Protein AF-A0A7Y2E2D7-F1 (afdb_monomer)

Radius of gyration: 18.91 Å; Cα contacts (8 Å, |Δi|>4): 96; chains: 1; bounding box: 30×31×54 Å

Solvent-accessible surface area (backbone atoms only — not comparable to full-atom values): 6307 Å² total; per-residue (Å²): 136,83,82,68,81,75,75,78,89,70,77,62,80,71,63,68,66,57,48,75,79,66,67,72,66,90,69,82,74,72,75,51,70,66,59,49,37,67,72,71,43,27,90,58,24,34,91,79,20,59,30,38,90,81,65,29,69,48,52,60,89,24,70,76,57,77,51,60,62,70,58,40,54,51,36,46,45,68,21,46,72,57,81,44,74,58,98,86,43,68,34,70,50,77,46,74,50,74,108

Nearest PDB structures (foldseek):
  3zbm-assembly1_A  TM=9.435E-01  e=5.893E-08  Ralstonia pickettii 12J
  5obo-assembly1_A  TM=9.357E-01  e=1.151E-07  Ralstonia sp. 5_2_56FAA
  6qpz-assembly2_I  TM=9.451E-01  e=1.505E-07  Ralstonia pickettii
  6qpv-assembly1_A  TM=9.425E-01  e=1.840E-07  Ralstonia pickettii
  8qgf-assembly1_A  TM=9.434E-01  e=2.571E-07  Ralstonia pickettii

Secondary structure (DSSP, 8-state):
------------TTHHHHHHHHT--S---PPPHHHHIIIIIHHHH-TTS--BTTTB---TT-HHHHS-HHHHHHHHHH-B-S-EEETTEEE--PBPP--

Sequence (99 aa):
MIRKPRAITGFRPLVLGVCLLVGCSPSEQYLTGEAVYSKYCVTCHQADGQGIPGAFPPVAGAEWVDGDPGRLIRLVLNGMQGPITVRGEEYNNVMTPHA

Structure (mmCIF, N/CA/C/O backbone):
data_AF-A0A7Y2E2D7-F1
#
_entry.id   AF-A0A7Y2E2D7-F1
#
loop_
_atom_site.group_PDB
_atom_site.id
_atom_site.type_symbol
_atom_site.label_atom_id
_atom_site.label_alt_id
_atom_site.label_comp_id
_atom_site.label_asym_id
_atom_site.label_entity_id
_atom_site.label_seq_id
_atom_site.pdbx_PDB_ins_code
_atom_site.Cartn_x
_atom_site.Cartn_y
_atom_site.Cartn_z
_atom_site.occupancy
_atom_site.B_iso_or_equiv
_atom_site.auth_seq_id
_atom_site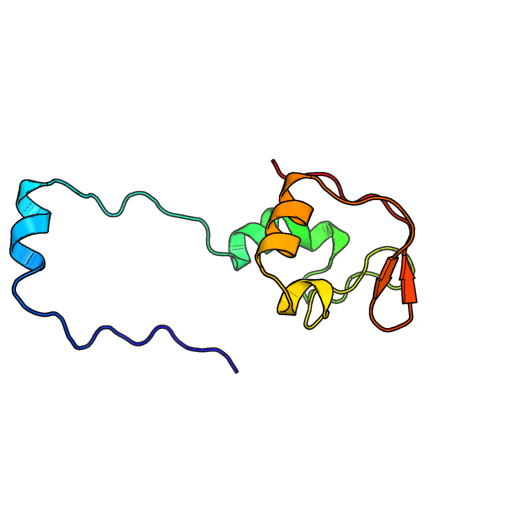.auth_comp_id
_atom_site.auth_asym_id
_atom_site.auth_atom_id
_atom_site.pdbx_PDB_model_num
ATOM 1 N N . MET A 1 1 ? -4.761 -18.963 -8.200 1.00 39.28 1 MET A N 1
ATOM 2 C CA . MET A 1 1 ? -4.747 -19.423 -9.611 1.00 39.28 1 MET A CA 1
ATOM 3 C C . MET A 1 1 ? -3.822 -18.521 -10.416 1.00 39.28 1 MET A C 1
ATOM 5 O O . MET A 1 1 ? -4.226 -17.465 -10.878 1.00 39.28 1 MET A O 1
ATOM 9 N N . ILE A 1 2 ? -2.554 -18.915 -10.516 1.00 44.38 2 ILE A N 1
ATOM 10 C CA . ILE A 1 2 ? -1.488 -18.163 -11.186 1.00 44.38 2 ILE A CA 1
ATOM 11 C C . ILE A 1 2 ? -1.594 -18.456 -12.684 1.00 44.38 2 ILE A C 1
ATOM 13 O O . ILE A 1 2 ? -1.335 -19.582 -13.117 1.00 44.38 2 ILE A O 1
ATOM 17 N N . ARG A 1 3 ? -2.006 -17.474 -13.493 1.00 52.84 3 ARG A N 1
ATOM 18 C CA . ARG A 1 3 ? -1.903 -17.600 -14.951 1.00 52.84 3 ARG A CA 1
ATOM 19 C C . ARG A 1 3 ? -0.422 -17.495 -15.313 1.00 52.84 3 ARG A C 1
ATOM 21 O O . ARG A 1 3 ? 0.109 -16.398 -15.427 1.00 52.84 3 ARG A O 1
ATOM 28 N N . LYS A 1 4 ? 0.242 -18.647 -15.474 1.00 46.34 4 LYS A N 1
ATOM 29 C CA . LYS A 1 4 ? 1.543 -18.737 -16.154 1.00 46.34 4 LYS A CA 1
ATOM 30 C C . LYS A 1 4 ? 1.467 -17.931 -17.460 1.00 46.34 4 LYS A C 1
ATOM 32 O O . LYS A 1 4 ? 0.438 -18.028 -18.140 1.00 46.34 4 LYS A O 1
ATOM 37 N N . PRO A 1 5 ? 2.513 -17.177 -17.838 1.00 52.38 5 PRO A N 1
ATOM 38 C CA . PRO A 1 5 ? 2.550 -16.552 -19.149 1.00 52.38 5 PRO A CA 1
ATOM 39 C C . PRO A 1 5 ? 2.404 -17.672 -20.176 1.00 52.38 5 PRO A C 1
ATOM 41 O O . PRO A 1 5 ? 3.188 -18.624 -20.190 1.00 52.38 5 PRO A O 1
ATOM 44 N N . ARG A 1 6 ? 1.336 -17.619 -20.980 1.00 53.31 6 ARG A N 1
ATOM 45 C CA . ARG A 1 6 ? 1.193 -18.531 -22.111 1.00 53.31 6 ARG A CA 1
ATOM 46 C C . ARG A 1 6 ? 2.404 -18.276 -22.988 1.00 53.31 6 ARG A C 1
ATOM 48 O O . ARG A 1 6 ? 2.518 -17.196 -23.564 1.00 53.31 6 ARG A O 1
ATOM 55 N N . ALA A 1 7 ? 3.306 -19.254 -23.037 1.00 46.41 7 ALA A N 1
ATOM 56 C CA . ALA A 1 7 ? 4.338 -19.308 -24.047 1.00 46.41 7 ALA A CA 1
ATOM 57 C C . ALA A 1 7 ? 3.646 -19.030 -25.382 1.00 46.41 7 ALA A C 1
ATOM 59 O O . ALA A 1 7 ? 2.702 -19.720 -25.764 1.00 46.41 7 ALA A O 1
ATOM 60 N N . ILE A 1 8 ? 4.057 -17.942 -26.015 1.00 55.59 8 ILE A N 1
ATOM 61 C CA . ILE A 1 8 ? 3.658 -17.525 -27.352 1.00 55.59 8 ILE A CA 1
ATOM 62 C C . ILE A 1 8 ? 4.189 -18.566 -28.347 1.00 55.59 8 ILE A C 1
ATOM 64 O O . ILE A 1 8 ? 5.115 -18.317 -29.105 1.00 55.59 8 ILE A O 1
ATOM 68 N N . THR A 1 9 ? 3.602 -19.763 -28.356 1.00 47.53 9 THR A N 1
ATOM 69 C CA . THR A 1 9 ? 3.846 -20.843 -29.328 1.00 47.53 9 THR A CA 1
ATOM 70 C C . THR A 1 9 ? 3.134 -20.567 -30.658 1.00 47.53 9 THR A C 1
ATOM 72 O O . THR A 1 9 ? 2.676 -21.470 -31.350 1.00 47.53 9 THR A O 1
ATOM 75 N N . GLY A 1 10 ? 3.032 -19.290 -31.021 1.00 45.16 10 GLY A N 1
ATOM 76 C CA . GLY A 1 10 ? 2.323 -18.791 -32.193 1.00 45.16 10 GLY A CA 1
ATOM 77 C C . GLY A 1 10 ? 3.033 -17.574 -32.763 1.00 45.16 10 GLY A C 1
ATOM 78 O O . GLY A 1 10 ? 2.419 -16.533 -32.986 1.00 45.16 10 GLY A O 1
ATOM 79 N N . PHE A 1 11 ? 4.348 -17.690 -32.941 1.00 47.69 11 PHE A N 1
ATOM 80 C CA . PHE A 1 11 ? 5.169 -16.695 -33.610 1.00 47.69 11 PHE A CA 1
ATOM 81 C C . PHE A 1 11 ? 4.773 -16.658 -35.093 1.00 47.69 11 PHE A C 1
ATOM 83 O O . PHE A 1 11 ? 5.252 -17.441 -35.911 1.00 47.69 11 PHE A O 1
ATOM 90 N N . ARG A 1 12 ? 3.813 -15.788 -35.434 1.00 50.91 12 ARG A N 1
ATOM 91 C CA . ARG A 1 12 ? 3.467 -15.486 -36.828 1.00 50.91 12 ARG A CA 1
ATOM 92 C C . ARG A 1 12 ? 4.740 -14.915 -37.470 1.00 50.91 12 ARG A C 1
ATOM 94 O O 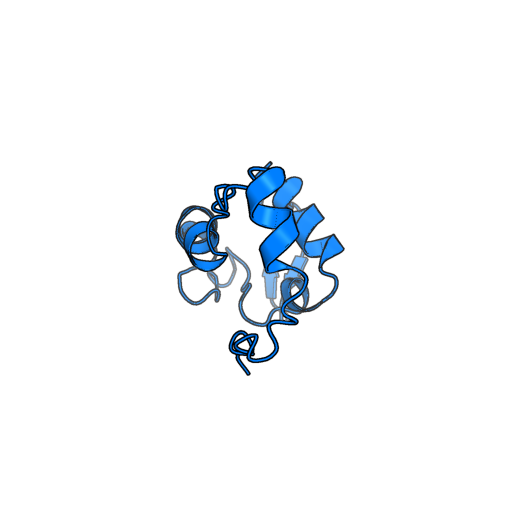. ARG A 1 12 ? 5.216 -13.880 -37.001 1.00 50.91 12 ARG A O 1
ATOM 101 N N . PRO A 1 13 ? 5.290 -15.540 -38.524 1.00 48.66 13 PRO A N 1
ATOM 102 C CA . PRO A 1 13 ? 6.651 -15.279 -39.006 1.00 48.66 13 PRO A CA 1
ATOM 103 C C . PRO A 1 13 ? 6.845 -13.872 -39.596 1.00 48.66 13 PRO A C 1
ATOM 105 O O . PRO A 1 13 ? 7.952 -13.508 -39.973 1.00 48.66 13 PRO A O 1
ATOM 108 N N . LEU A 1 14 ? 5.792 -13.051 -39.647 1.00 51.91 14 LEU A N 1
ATOM 109 C CA . LEU A 1 14 ? 5.835 -11.696 -40.184 1.00 51.91 14 LEU A CA 1
ATOM 110 C C . LEU A 1 14 ? 6.366 -10.644 -39.187 1.00 51.91 14 LEU A C 1
ATOM 112 O O . LEU A 1 14 ? 6.852 -9.603 -39.614 1.00 51.91 14 LEU A O 1
ATOM 116 N N . VAL A 1 15 ? 6.307 -10.889 -37.870 1.00 54.50 15 VAL A N 1
ATOM 117 C CA . VAL A 1 15 ? 6.729 -9.886 -36.860 1.00 54.50 15 VAL A CA 1
ATOM 118 C C . VAL A 1 15 ? 8.256 -9.857 -36.672 1.00 54.50 15 VAL A C 1
ATOM 120 O O . VAL A 1 15 ? 8.810 -8.858 -36.220 1.00 54.50 15 VAL A O 1
ATOM 123 N N . LEU A 1 16 ? 8.969 -10.908 -37.096 1.00 53.50 16 LEU A N 1
ATOM 124 C CA . LEU A 1 16 ? 10.432 -10.978 -36.986 1.00 53.50 16 LEU A CA 1
ATOM 125 C C . LEU A 1 16 ? 11.153 -10.008 -37.938 1.00 53.50 16 LEU A C 1
ATOM 127 O O . LEU A 1 16 ? 12.245 -9.545 -37.624 1.00 53.50 16 LEU A O 1
ATOM 131 N N . GLY A 1 17 ? 10.540 -9.668 -39.077 1.00 49.19 17 GLY A N 1
ATOM 132 C CA . GLY A 1 17 ? 11.165 -8.823 -40.102 1.00 49.19 17 GLY A CA 1
ATOM 133 C C . GLY A 1 17 ? 11.167 -7.324 -39.781 1.00 49.19 17 GLY A C 1
ATOM 134 O O . GLY A 1 17 ? 12.087 -6.616 -40.174 1.00 49.19 17 GLY A O 1
ATOM 135 N N . VAL A 1 18 ? 10.174 -6.831 -39.035 1.00 55.91 18 VAL A N 1
ATOM 136 C CA . VAL A 1 18 ? 10.050 -5.392 -38.718 1.00 55.91 18 VAL A CA 1
ATOM 137 C C . VAL A 1 18 ? 10.923 -4.995 -37.520 1.00 55.91 18 VAL A C 1
ATOM 139 O O . VAL A 1 18 ? 11.375 -3.856 -37.429 1.00 55.91 18 VAL A O 1
ATOM 142 N N . CYS A 1 19 ? 11.234 -5.941 -36.629 1.00 53.06 19 CYS A N 1
ATOM 143 C CA . CYS A 1 19 ? 12.035 -5.678 -35.431 1.00 53.06 19 CYS A CA 1
ATOM 144 C C . CYS A 1 19 ? 13.505 -5.326 -35.756 1.00 53.06 19 CYS A C 1
ATOM 146 O O . CYS A 1 19 ? 14.110 -4.500 -35.077 1.00 53.06 19 CYS A O 1
ATOM 148 N N . LEU A 1 20 ? 14.061 -5.896 -36.834 1.00 55.12 20 LEU A N 1
ATOM 149 C CA . LEU A 1 20 ? 15.454 -5.678 -37.255 1.00 55.12 20 LEU A CA 1
ATOM 150 C C . LEU A 1 20 ? 15.705 -4.299 -37.887 1.00 55.12 20 LEU A C 1
ATOM 152 O O . LEU A 1 20 ? 16.823 -3.802 -37.817 1.00 55.12 20 LEU A O 1
ATOM 156 N N . LEU A 1 21 ? 14.685 -3.672 -38.483 1.00 55.66 21 LEU A N 1
ATOM 157 C CA . LEU A 1 21 ? 14.811 -2.350 -39.115 1.00 55.66 21 LEU A CA 1
ATOM 158 C C . LEU A 1 21 ? 14.557 -1.199 -38.134 1.00 55.66 21 LEU A C 1
ATOM 160 O O . LEU A 1 21 ? 15.055 -0.097 -38.339 1.00 55.66 21 LEU A O 1
ATOM 164 N N . VAL A 1 22 ? 13.778 -1.451 -37.078 1.00 61.19 22 VAL A N 1
ATOM 16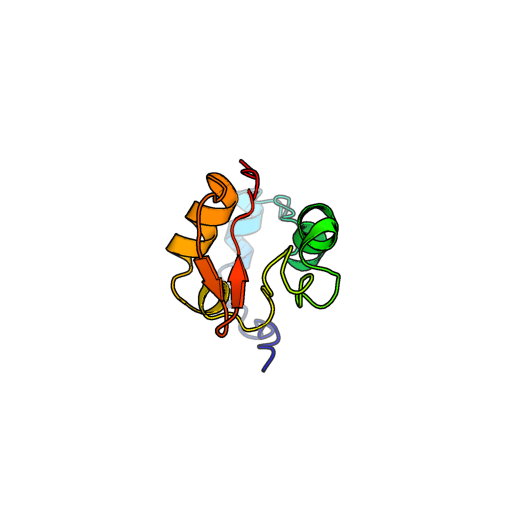5 C CA . VAL A 1 22 ? 13.297 -0.417 -36.147 1.0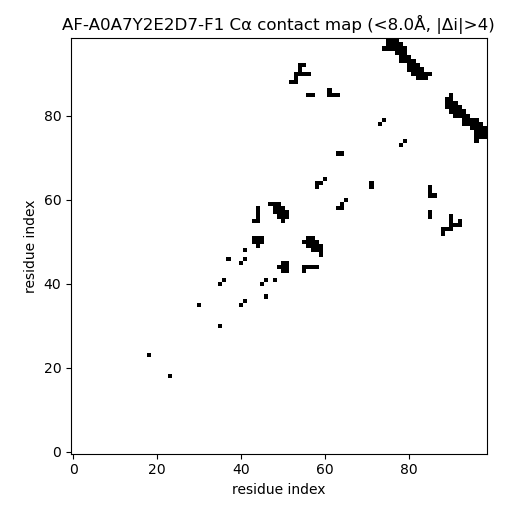0 61.19 22 VAL A CA 1
ATOM 166 C C . VAL A 1 22 ? 14.151 -0.313 -34.880 1.00 61.19 22 VAL A C 1
ATOM 168 O O . VAL A 1 22 ? 14.000 0.645 -34.132 1.00 61.19 22 VAL A O 1
ATOM 171 N N . GLY A 1 23 ? 15.080 -1.242 -34.622 1.00 54.12 23 GLY A N 1
ATOM 172 C CA . GLY A 1 23 ? 15.959 -1.135 -33.452 1.00 54.12 23 GLY A CA 1
ATOM 173 C C . GLY A 1 23 ? 15.184 -1.034 -32.132 1.00 54.12 23 GLY A C 1
ATOM 174 O O . GLY A 1 23 ? 15.615 -0.337 -31.219 1.00 54.12 23 GLY A O 1
ATOM 175 N N . CYS A 1 24 ? 14.031 -1.707 -32.024 1.00 52.28 24 CYS A N 1
ATOM 176 C CA . CYS A 1 24 ? 13.335 -1.861 -30.750 1.00 52.28 24 CYS A CA 1
ATOM 177 C C . CYS A 1 24 ? 14.138 -2.860 -29.910 1.00 52.28 24 CYS A C 1
ATOM 179 O O . CYS A 1 24 ? 13.902 -4.068 -29.930 1.00 52.28 24 CYS A O 1
ATOM 181 N N . SER A 1 25 ? 15.170 -2.358 -29.236 1.00 53.41 25 SER A N 1
ATOM 182 C CA . SER A 1 25 ? 15.854 -3.108 -28.197 1.00 53.41 25 SER A CA 1
ATOM 183 C C . SER A 1 25 ? 14.842 -3.420 -27.087 1.00 53.41 25 SER A C 1
ATOM 185 O O . SER A 1 25 ? 14.091 -2.529 -26.687 1.00 53.41 25 SER A O 1
ATOM 187 N N . PRO A 1 26 ? 14.801 -4.650 -26.545 1.00 54.72 26 PRO A N 1
ATOM 188 C CA . PRO A 1 26 ? 13.952 -5.005 -25.405 1.00 54.72 26 PRO A CA 1
ATOM 189 C C . PRO A 1 26 ? 14.502 -4.406 -24.092 1.00 54.72 26 PRO A C 1
ATOM 191 O O . PRO A 1 26 ? 14.728 -5.118 -23.116 1.00 54.72 26 PRO A O 1
ATOM 194 N N . SER A 1 27 ? 14.802 -3.105 -24.082 1.00 52.66 27 SER A N 1
ATOM 195 C CA . SER A 1 27 ? 15.550 -2.430 -23.018 1.00 52.66 27 SER A CA 1
ATOM 196 C C . SER A 1 27 ? 14.700 -1.597 -22.061 1.00 52.66 27 SER A C 1
ATOM 198 O O . SER A 1 27 ? 15.263 -1.025 -21.133 1.00 52.66 27 SER A O 1
ATOM 200 N N . GLU A 1 28 ? 13.371 -1.574 -22.185 1.00 56.34 28 GLU A N 1
ATOM 201 C CA . GLU A 1 28 ? 12.538 -1.228 -21.026 1.00 56.34 28 GLU A CA 1
ATOM 202 C C . GLU A 1 28 ? 12.381 -2.467 -20.145 1.00 56.34 28 GLU A C 1
ATOM 204 O O . GLU A 1 28 ? 11.407 -3.218 -20.213 1.00 56.34 28 GLU A O 1
ATOM 209 N N . GLN A 1 29 ? 13.404 -2.714 -19.326 1.00 64.31 29 GLN A N 1
ATOM 210 C CA . GLN A 1 29 ? 13.307 -3.684 -18.247 1.00 64.31 29 GLN A CA 1
ATOM 211 C C . GLN A 1 29 ? 12.478 -3.076 -17.120 1.00 64.31 29 GLN A C 1
ATOM 213 O O . GLN A 1 29 ? 13.007 -2.475 -16.186 1.00 64.31 29 GLN A O 1
ATOM 218 N N . TYR A 1 30 ? 11.159 -3.219 -17.210 1.00 75.62 30 TYR A N 1
ATOM 219 C CA . TYR A 1 30 ? 10.301 -2.962 -16.064 1.00 75.62 30 TYR A CA 1
ATOM 220 C C . TYR A 1 30 ? 10.651 -3.949 -14.951 1.00 75.62 30 TYR A C 1
ATOM 222 O O . TYR A 1 30 ? 10.754 -5.158 -15.181 1.00 75.62 30 TYR A O 1
ATOM 230 N N . LEU A 1 31 ? 10.828 -3.432 -13.734 1.00 84.75 31 LEU A N 1
ATOM 231 C CA . LEU A 1 31 ? 10.928 -4.283 -12.555 1.00 84.75 31 LEU A CA 1
ATOM 232 C C . LEU A 1 31 ? 9.662 -5.139 -12.455 1.00 84.75 31 LEU A C 1
ATOM 234 O O . LEU A 1 31 ? 8.550 -4.665 -12.698 1.00 84.75 31 LEU A O 1
ATOM 238 N N . THR A 1 32 ? 9.828 -6.407 -12.083 1.00 92.12 32 THR A N 1
ATOM 239 C CA . THR A 1 32 ? 8.679 -7.265 -11.790 1.00 92.12 32 THR A CA 1
ATOM 240 C C . THR A 1 32 ? 7.898 -6.686 -10.610 1.00 92.12 32 THR A C 1
ATOM 242 O O . THR A 1 32 ? 8.470 -6.040 -9.728 1.00 92.12 32 THR A O 1
ATOM 245 N N . GLY A 1 33 ? 6.590 -6.950 -10.551 1.00 89.38 33 GLY A N 1
ATOM 246 C CA . GLY A 1 33 ? 5.767 -6.518 -9.415 1.00 89.38 33 GLY A CA 1
ATOM 247 C C . GLY A 1 33 ? 6.300 -7.029 -8.072 1.00 89.38 33 GLY A C 1
ATOM 248 O O . GLY A 1 33 ? 6.260 -6.307 -7.085 1.00 89.38 33 GLY A O 1
ATOM 249 N N . GLU A 1 34 ? 6.887 -8.228 -8.054 1.00 93.06 34 GLU A N 1
ATOM 250 C CA . GLU A 1 34 ? 7.552 -8.799 -6.878 1.00 93.06 34 GLU A CA 1
ATOM 251 C C . GLU A 1 34 ? 8.768 -7.974 -6.435 1.00 93.06 34 GLU A C 1
ATOM 253 O O . GLU A 1 34 ? 8.907 -7.667 -5.250 1.00 93.06 34 GLU A O 1
ATOM 258 N N . ALA A 1 35 ? 9.624 -7.562 -7.375 1.00 94.38 35 ALA A N 1
ATOM 259 C CA . ALA A 1 35 ? 10.790 -6.738 -7.073 1.00 94.38 35 ALA A CA 1
ATOM 260 C C . ALA A 1 35 ? 10.383 -5.352 -6.549 1.00 94.38 35 ALA A C 1
ATOM 262 O O . ALA A 1 35 ? 10.977 -4.851 -5.596 1.00 94.38 35 ALA A O 1
ATOM 263 N N . VAL A 1 36 ? 9.340 -4.750 -7.131 1.00 93.69 36 VAL A N 1
ATOM 264 C CA . VAL A 1 36 ? 8.773 -3.480 -6.650 1.00 93.69 36 VAL A CA 1
ATOM 265 C C . VAL A 1 36 ? 8.189 -3.650 -5.245 1.00 93.69 36 VAL A C 1
ATOM 267 O O . VAL A 1 36 ? 8.528 -2.883 -4.345 1.00 93.69 36 VAL A O 1
ATOM 270 N N . TYR A 1 37 ? 7.377 -4.684 -5.023 1.00 94.69 37 TYR A N 1
ATOM 271 C CA . TYR A 1 37 ? 6.757 -4.957 -3.727 1.00 94.69 37 TYR A CA 1
ATOM 272 C C . TYR A 1 37 ? 7.798 -5.157 -2.621 1.00 94.69 37 TYR A C 1
ATOM 274 O O . TYR A 1 37 ? 7.718 -4.544 -1.557 1.00 94.69 37 TYR A O 1
ATOM 282 N N . SER A 1 38 ? 8.824 -5.957 -2.912 1.00 95.19 38 SER A N 1
ATOM 283 C CA . SER A 1 38 ? 9.924 -6.251 -1.990 1.00 95.19 38 SER A CA 1
ATOM 284 C C . SER A 1 38 ? 10.754 -5.015 -1.656 1.00 95.19 38 SER A C 1
ATOM 286 O O . SER A 1 38 ? 11.329 -4.926 -0.578 1.00 95.19 38 SER A O 1
ATOM 288 N N . LYS A 1 39 ? 10.829 -4.051 -2.576 1.00 94.12 39 LYS A N 1
ATOM 289 C CA . LYS A 1 39 ? 11.614 -2.833 -2.385 1.00 94.12 39 LYS A CA 1
ATOM 290 C C . LYS A 1 39 ? 10.862 -1.752 -1.611 1.00 94.12 39 LYS A C 1
ATOM 292 O O . LYS A 1 39 ? 11.492 -1.027 -0.847 1.00 94.12 39 LYS A O 1
ATOM 297 N N . TYR A 1 40 ? 9.552 -1.623 -1.821 1.00 94.25 40 TYR A N 1
ATOM 298 C CA . TYR A 1 40 ? 8.790 -0.462 -1.341 1.00 94.25 40 TYR A CA 1
ATOM 299 C C . TYR A 1 40 ? 7.653 -0.810 -0.379 1.00 94.25 40 TYR A C 1
ATOM 301 O O . TYR A 1 40 ? 7.369 -0.050 0.540 1.00 94.25 40 TYR A O 1
ATOM 309 N N . CYS A 1 41 ? 6.995 -1.952 -0.565 1.00 95.12 41 CYS A N 1
ATOM 310 C CA . CYS A 1 41 ? 5.732 -2.255 0.110 1.00 95.12 41 CYS A CA 1
ATOM 311 C C . CYS A 1 41 ? 5.918 -3.168 1.330 1.00 95.12 41 CYS A C 1
ATOM 313 O O . CYS A 1 41 ? 5.169 -3.061 2.304 1.00 95.12 41 CYS A O 1
ATOM 315 N N . VAL A 1 42 ? 6.925 -4.050 1.286 1.00 96.81 42 VAL A N 1
ATOM 316 C CA . VAL A 1 42 ? 7.142 -5.121 2.273 1.00 96.81 42 VAL A CA 1
ATOM 317 C C . VAL A 1 42 ? 7.317 -4.613 3.703 1.00 96.81 42 VAL A C 1
ATOM 319 O O . VAL A 1 42 ? 6.862 -5.260 4.641 1.00 96.81 42 VAL A O 1
ATOM 322 N N . THR A 1 43 ? 7.929 -3.442 3.880 1.00 95.25 43 THR A N 1
ATOM 323 C CA . THR A 1 43 ? 8.225 -2.874 5.202 1.00 95.25 43 THR A CA 1
ATOM 324 C C . THR A 1 43 ? 6.959 -2.654 6.028 1.00 95.25 43 THR A C 1
ATOM 326 O O . THR A 1 43 ? 6.969 -2.867 7.237 1.00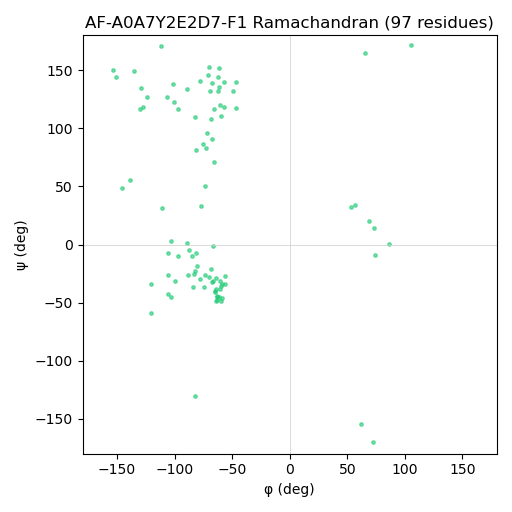 95.25 43 THR A O 1
ATOM 329 N N . CYS A 1 44 ? 5.858 -2.274 5.375 1.00 95.75 44 CYS A N 1
ATOM 330 C CA . CYS A 1 44 ? 4.589 -1.990 6.041 1.00 95.75 44 CYS A CA 1
ATOM 331 C C . CYS A 1 44 ? 3.591 -3.141 5.860 1.00 95.75 44 CYS A C 1
ATOM 333 O O . CYS A 1 44 ? 2.980 -3.591 6.826 1.00 95.75 44 CYS A O 1
ATOM 335 N N . HIS A 1 45 ? 3.458 -3.665 4.638 1.00 96.56 45 HIS A N 1
ATOM 336 C CA . HIS A 1 45 ? 2.459 -4.687 4.308 1.00 96.56 45 HIS A CA 1
ATOM 337 C C . HIS A 1 45 ? 2.934 -6.132 4.515 1.00 96.56 45 HIS A C 1
ATOM 339 O O . HIS A 1 45 ? 2.151 -7.054 4.301 1.00 96.56 45 HIS A O 1
ATOM 345 N N . GLN A 1 46 ? 4.170 -6.327 4.985 1.00 97.12 46 GLN A N 1
ATOM 346 C CA . GLN A 1 46 ? 4.807 -7.628 5.214 1.00 97.12 46 GLN A CA 1
ATOM 347 C C . GLN A 1 46 ? 5.041 -8.437 3.929 1.00 97.12 46 GLN A C 1
ATOM 349 O O . GLN A 1 46 ? 4.519 -8.129 2.855 1.00 97.12 46 GLN A O 1
ATOM 354 N N . ALA A 1 47 ? 5.882 -9.469 4.018 1.00 96.38 47 ALA A N 1
ATOM 355 C CA . ALA A 1 47 ? 6.267 -10.295 2.867 1.00 96.38 47 ALA A CA 1
ATOM 356 C C . ALA A 1 47 ? 5.105 -11.123 2.305 1.00 96.38 47 ALA A C 1
ATOM 358 O O . ALA A 1 47 ? 5.037 -11.357 1.102 1.00 96.38 47 ALA A O 1
ATOM 359 N N . ASP A 1 48 ? 4.178 -11.535 3.166 1.00 95.25 48 ASP A N 1
ATOM 360 C CA . ASP A 1 48 ? 2.971 -12.276 2.805 1.00 95.25 48 ASP A CA 1
ATOM 361 C C . ASP A 1 48 ? 1.792 -11.366 2.423 1.00 95.25 48 ASP A C 1
ATOM 363 O O . ASP A 1 48 ? 0.743 -11.861 2.011 1.00 95.25 48 ASP A O 1
ATOM 367 N N . GLY A 1 49 ? 1.951 -10.044 2.541 1.00 95.69 49 GLY A N 1
ATOM 368 C CA . GLY A 1 49 ? 0.899 -9.079 2.249 1.00 95.69 49 GLY A CA 1
ATOM 369 C C . GLY A 1 49 ? -0.215 -9.031 3.289 1.00 95.69 49 GLY A C 1
ATOM 370 O O . GLY A 1 49 ? -1.269 -8.467 2.995 1.00 95.69 49 GLY A O 1
ATOM 371 N N . GLN A 1 50 ? -0.027 -9.606 4.479 1.00 95.75 50 GLN A N 1
ATOM 372 C CA . GLN A 1 50 ? -1.050 -9.610 5.530 1.00 95.75 50 GLN A CA 1
ATOM 373 C C . GLN A 1 50 ? -1.041 -8.340 6.386 1.00 95.75 50 GLN A C 1
ATOM 375 O O . GLN A 1 50 ? -1.981 -8.106 7.146 1.00 95.75 50 GLN A O 1
ATOM 380 N N . GLY A 1 51 ? -0.023 -7.491 6.232 1.00 94.75 51 GLY A N 1
ATOM 381 C CA . GLY A 1 51 ? 0.128 -6.285 7.032 1.00 94.75 51 GLY A CA 1
ATOM 382 C C . GLY A 1 51 ? 0.295 -6.591 8.521 1.00 94.75 51 GLY A C 1
ATOM 383 O O . GLY A 1 51 ? 0.779 -7.651 8.913 1.00 94.75 51 GLY A O 1
ATOM 384 N N . ILE A 1 52 ? -0.084 -5.630 9.357 1.00 94.38 52 ILE A N 1
ATOM 385 C CA . ILE A 1 52 ? -0.039 -5.734 10.815 1.00 94.38 52 ILE A CA 1
ATOM 386 C C . ILE A 1 52 ? -1.418 -5.311 11.337 1.00 94.38 52 ILE A C 1
ATOM 388 O O . ILE A 1 52 ? -1.790 -4.150 11.142 1.00 94.38 52 ILE A O 1
ATOM 392 N N . PRO A 1 53 ? -2.187 -6.197 11.996 1.00 91.38 53 PRO A N 1
ATOM 393 C CA . PRO A 1 53 ? -3.501 -5.858 12.542 1.00 91.38 53 PRO A CA 1
ATOM 394 C C . PRO A 1 53 ? -3.477 -4.569 13.377 1.00 91.38 53 PRO A C 1
ATOM 396 O O . PRO A 1 53 ? -2.577 -4.369 14.193 1.00 91.38 53 PRO A O 1
ATOM 399 N N . GLY A 1 54 ? -4.431 -3.669 13.129 1.00 89.12 54 GLY A N 1
ATOM 400 C CA . GLY A 1 54 ? -4.524 -2.355 13.782 1.00 89.12 54 GLY A CA 1
ATOM 401 C C . GLY A 1 54 ? -3.505 -1.296 13.328 1.00 89.12 54 GLY A C 1
ATOM 402 O O . GLY A 1 54 ? -3.651 -0.131 13.691 1.00 89.12 54 GLY A O 1
ATOM 403 N N . ALA A 1 55 ? -2.495 -1.652 12.524 1.00 92.12 55 ALA A N 1
ATOM 404 C CA . ALA A 1 55 ? -1.475 -0.719 12.034 1.00 92.12 55 ALA A CA 1
ATOM 405 C C . ALA A 1 55 ? -1.435 -0.632 10.500 1.00 92.12 55 ALA A C 1
ATOM 407 O O . ALA A 1 55 ? -1.671 0.432 9.931 1.00 92.12 55 ALA A O 1
ATOM 408 N N . PHE A 1 56 ? -1.190 -1.740 9.804 1.00 95.19 56 PHE A N 1
ATOM 409 C CA . PHE A 1 56 ? -1.104 -1.766 8.344 1.00 95.19 56 PHE A CA 1
ATOM 410 C C . PHE A 1 56 ? -2.097 -2.772 7.767 1.00 95.19 56 PHE A C 1
ATOM 412 O O . PHE A 1 56 ? -2.084 -3.931 8.185 1.00 95.19 56 PHE A O 1
ATOM 419 N N . PRO A 1 57 ? -2.950 -2.369 6.813 1.00 95.25 57 PRO A N 1
ATOM 420 C CA . PRO A 1 57 ? -3.970 -3.255 6.281 1.00 95.25 57 PRO A CA 1
ATOM 421 C C . PRO A 1 57 ? -3.365 -4.382 5.431 1.00 95.25 57 PRO A C 1
ATOM 423 O O . PRO A 1 57 ? -2.306 -4.192 4.814 1.00 95.25 57 PRO A O 1
ATOM 426 N N . PRO A 1 58 ? -4.045 -5.540 5.350 1.00 95.38 58 PRO A N 1
ATOM 427 C CA . PRO A 1 58 ? -3.671 -6.594 4.424 1.00 95.38 58 PRO A CA 1
ATOM 428 C C . PRO A 1 58 ? -3.919 -6.144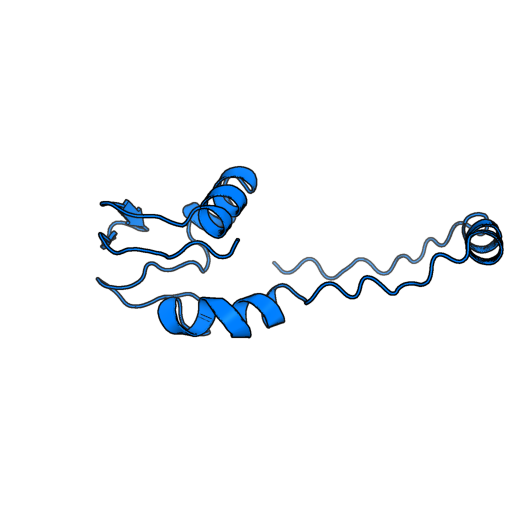 2.981 1.00 95.38 58 PRO A C 1
ATOM 430 O O . PRO A 1 58 ? -4.944 -5.545 2.661 1.00 95.38 58 PRO A O 1
ATOM 433 N N . VAL A 1 59 ? -2.987 -6.484 2.098 1.00 94.62 59 VAL A N 1
ATOM 434 C CA . VAL A 1 59 ? -3.093 -6.316 0.641 1.00 94.62 59 VAL A CA 1
ATOM 435 C C . VAL A 1 59 ? -3.344 -7.649 -0.061 1.00 94.62 59 VAL A C 1
ATOM 437 O O . VAL A 1 59 ? -3.958 -7.684 -1.125 1.00 94.62 59 VAL A O 1
ATOM 440 N N . ALA A 1 60 ? -2.918 -8.762 0.542 1.00 93.50 60 ALA A N 1
ATOM 441 C CA . ALA A 1 60 ? -3.105 -10.092 -0.015 1.00 93.50 60 ALA A CA 1
ATOM 442 C C . ALA A 1 60 ? -4.589 -10.476 -0.006 1.00 93.50 60 ALA A C 1
ATOM 444 O O . ALA A 1 60 ? -5.162 -10.749 1.049 1.00 93.50 60 ALA A O 1
ATOM 445 N N . GLY A 1 61 ? -5.217 -10.511 -1.186 1.00 87.75 61 GLY A N 1
ATOM 446 C CA . GLY A 1 61 ? -6.627 -10.875 -1.365 1.00 87.75 61 GLY A CA 1
ATOM 447 C C . GLY A 1 61 ? -7.618 -9.853 -0.798 1.00 87.75 61 GLY A C 1
ATOM 448 O O . GLY A 1 61 ? -8.731 -10.228 -0.419 1.00 87.75 61 GLY A O 1
ATOM 449 N N . ALA A 1 62 ? -7.187 -8.606 -0.598 1.00 90.00 62 ALA A N 1
ATOM 450 C CA . ALA A 1 62 ? -8.071 -7.534 -0.161 1.00 90.00 62 ALA A CA 1
ATOM 451 C C . ALA A 1 62 ? -8.907 -7.034 -1.345 1.00 90.00 62 ALA A C 1
ATOM 453 O O . ALA A 1 62 ? -8.390 -6.846 -2.447 1.00 90.00 62 ALA A O 1
ATOM 454 N N . GLU A 1 63 ? -10.180 -6.721 -1.107 1.00 88.88 63 GLU A N 1
ATOM 455 C CA . GLU A 1 63 ? -11.082 -6.100 -2.086 1.00 88.88 63 GLU A CA 1
ATOM 456 C C . GLU A 1 63 ? -10.515 -4.778 -2.633 1.00 88.88 63 GLU A C 1
ATOM 458 O O . GLU A 1 63 ? -10.758 -4.381 -3.778 1.00 88.88 63 GLU A O 1
ATOM 463 N N . TRP A 1 64 ? -9.678 -4.131 -1.820 1.00 86.81 64 TRP A N 1
ATOM 464 C CA . TRP A 1 64 ? -8.945 -2.926 -2.164 1.00 86.81 64 TRP A CA 1
ATOM 465 C C . TRP A 1 64 ? -7.852 -3.153 -3.221 1.00 86.81 64 TRP A C 1
ATOM 467 O O . TRP A 1 64 ? -7.498 -2.205 -3.917 1.00 86.81 64 TRP A O 1
ATOM 477 N N . VAL A 1 65 ? -7.370 -4.375 -3.420 1.00 90.25 65 VAL A N 1
ATOM 478 C CA . VAL A 1 65 ? -6.353 -4.708 -4.431 1.00 90.25 65 VAL A CA 1
ATOM 479 C C . VAL A 1 65 ? -6.976 -5.438 -5.619 1.00 90.25 65 VAL A C 1
ATOM 481 O O . VAL A 1 65 ? -6.700 -5.079 -6.761 1.00 90.25 65 VAL A O 1
ATOM 484 N N . ASP A 1 66 ? -7.875 -6.390 -5.361 1.00 88.44 66 ASP A N 1
ATOM 485 C CA . ASP A 1 66 ? -8.455 -7.259 -6.396 1.00 88.44 66 ASP A CA 1
ATOM 486 C C . ASP A 1 66 ? -9.613 -6.613 -7.189 1.00 88.44 66 ASP A C 1
ATOM 488 O O . ASP A 1 66 ? -10.106 -7.193 -8.157 1.00 88.44 66 ASP A O 1
ATOM 492 N N . GLY A 1 67 ? -10.073 -5.426 -6.775 1.00 88.31 67 GLY A N 1
ATOM 493 C CA . GLY A 1 67 ? -11.153 -4.672 -7.421 1.00 88.31 67 GLY A CA 1
ATOM 494 C C . GLY A 1 67 ? -10.709 -3.847 -8.642 1.00 88.31 67 GLY A C 1
ATOM 495 O O . GLY A 1 67 ? -10.064 -4.349 -9.556 1.00 88.31 67 GLY A O 1
ATOM 496 N N . ASP A 1 68 ? -11.090 -2.562 -8.684 1.00 91.00 68 ASP A N 1
ATOM 497 C CA . ASP A 1 68 ? -10.717 -1.635 -9.769 1.00 91.00 68 ASP A CA 1
ATOM 498 C C . ASP A 1 68 ? -9.196 -1.352 -9.796 1.00 91.00 68 ASP A C 1
ATOM 500 O O . ASP A 1 68 ? -8.686 -0.705 -8.871 1.00 91.00 68 ASP A O 1
ATOM 504 N N . PRO A 1 69 ? -8.473 -1.725 -10.872 1.00 90.00 69 PRO A N 1
ATOM 505 C CA . PRO A 1 69 ? -7.051 -1.418 -11.011 1.00 90.00 69 PRO A CA 1
ATOM 506 C C . PRO A 1 69 ? -6.764 0.088 -11.020 1.00 90.00 69 PRO A C 1
ATOM 508 O O . PRO A 1 69 ? -5.724 0.523 -10.528 1.00 90.00 69 PRO A O 1
ATOM 511 N N . GLY A 1 70 ? -7.686 0.909 -11.537 1.00 94.44 70 GLY A N 1
ATOM 512 C CA . GLY A 1 70 ? -7.529 2.363 -11.559 1.00 94.44 70 GLY A CA 1
ATOM 513 C C . GLY A 1 70 ? -7.480 2.960 -10.152 1.00 94.44 70 GLY A C 1
ATOM 514 O O . GLY A 1 70 ? -6.694 3.871 -9.885 1.00 94.44 70 GLY A O 1
ATOM 515 N N . ARG A 1 71 ? -8.286 2.428 -9.227 1.00 91.44 71 ARG A N 1
ATOM 516 C CA . ARG A 1 71 ? -8.259 2.805 -7.809 1.00 91.44 71 ARG A CA 1
ATOM 517 C C . ARG A 1 71 ? -6.917 2.456 -7.172 1.00 91.44 71 ARG A C 1
ATOM 519 O O . ARG A 1 71 ? -6.364 3.310 -6.485 1.00 91.44 71 ARG A O 1
ATOM 526 N N . LEU A 1 72 ? -6.382 1.262 -7.433 1.00 92.06 72 LEU A N 1
ATOM 527 C CA . LEU A 1 72 ? -5.076 0.850 -6.911 1.00 92.06 72 LEU A CA 1
ATOM 528 C C . LEU A 1 72 ? -3.950 1.760 -7.419 1.00 92.06 72 LEU A C 1
ATOM 530 O O . LEU A 1 72 ? -3.135 2.226 -6.629 1.00 92.06 72 LEU A O 1
ATOM 534 N N . ILE A 1 73 ? -3.944 2.082 -8.716 1.00 93.25 73 ILE A N 1
ATOM 535 C CA . ILE A 1 73 ? -2.952 2.991 -9.306 1.00 93.25 73 ILE A CA 1
ATOM 536 C C . ILE A 1 73 ? -3.016 4.367 -8.636 1.00 93.25 73 ILE A C 1
ATOM 538 O O . ILE A 1 73 ? -1.995 4.894 -8.200 1.00 93.25 73 ILE A O 1
ATOM 542 N N . ARG A 1 74 ? -4.218 4.942 -8.494 1.00 93.88 74 ARG A N 1
ATOM 543 C CA . ARG A 1 74 ? -4.393 6.242 -7.826 1.00 93.88 74 ARG A CA 1
ATOM 544 C C . ARG A 1 74 ? -3.926 6.211 -6.372 1.00 93.88 74 ARG A C 1
ATOM 546 O O . ARG A 1 74 ? -3.322 7.184 -5.937 1.00 93.88 74 ARG A O 1
ATOM 553 N N . LEU A 1 75 ? -4.176 5.116 -5.657 1.00 93.44 75 LEU A N 1
ATOM 554 C CA . LEU A 1 75 ? -3.731 4.919 -4.277 1.00 93.44 75 LEU A CA 1
ATOM 555 C C . LEU A 1 75 ? -2.212 4.900 -4.144 1.00 93.44 75 LEU A C 1
ATOM 557 O O . LEU A 1 75 ? -1.660 5.590 -3.297 1.00 93.44 75 LEU A O 1
ATOM 561 N N . VAL A 1 76 ? -1.531 4.145 -5.004 1.00 94.31 76 VAL A N 1
ATOM 562 C CA . VAL A 1 76 ? -0.066 4.063 -4.971 1.00 94.31 76 VAL A CA 1
ATOM 563 C C . VAL A 1 76 ? 0.559 5.417 -5.314 1.00 94.31 76 VAL A C 1
ATOM 565 O O . VAL A 1 76 ? 1.505 5.835 -4.652 1.00 94.31 76 VAL A O 1
ATOM 568 N N . LEU A 1 77 ? 0.007 6.130 -6.300 1.00 95.50 77 LEU A N 1
ATOM 569 C CA . LEU A 1 77 ? 0.550 7.414 -6.753 1.00 95.50 77 LEU A CA 1
ATOM 570 C C . LEU A 1 77 ? 0.271 8.574 -5.791 1.00 95.50 77 LEU A C 1
ATOM 572 O O . LEU A 1 77 ? 1.120 9.441 -5.637 1.00 95.50 77 LEU A O 1
ATOM 576 N N . 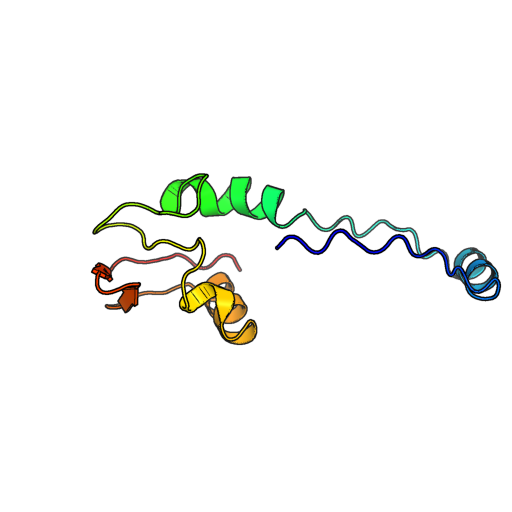ASN A 1 78 ? -0.900 8.611 -5.153 1.00 95.38 78 ASN A N 1
ATOM 577 C CA . ASN A 1 78 ? -1.311 9.747 -4.315 1.00 95.38 78 ASN A CA 1
ATOM 578 C C . ASN A 1 78 ? -1.241 9.452 -2.811 1.00 95.38 78 ASN A C 1
ATOM 580 O O . ASN A 1 78 ? -1.400 10.362 -2.002 1.00 95.38 78 ASN A O 1
ATOM 584 N N . GLY A 1 79 ? -0.977 8.203 -2.431 1.00 94.06 79 GLY A N 1
ATOM 585 C CA . GLY A 1 79 ? -1.058 7.766 -1.048 1.00 94.06 79 GLY A CA 1
ATOM 586 C C . GLY A 1 79 ? -2.501 7.669 -0.551 1.00 94.06 79 GLY A C 1
ATOM 587 O O . GLY A 1 79 ? -3.470 7.735 -1.315 1.00 94.06 79 GLY A O 1
ATOM 588 N N . MET A 1 80 ? -2.640 7.487 0.758 1.00 92.56 80 MET A N 1
ATOM 589 C CA . MET A 1 80 ? -3.926 7.360 1.438 1.00 92.56 80 MET A CA 1
ATOM 590 C C . MET A 1 80 ? -3.828 7.859 2.873 1.00 92.56 80 MET A C 1
ATOM 592 O O . MET A 1 80 ? -2.821 7.644 3.543 1.00 92.56 80 MET A O 1
ATOM 596 N N . GLN A 1 81 ? -4.898 8.484 3.352 1.00 93.50 81 GLN A N 1
ATOM 597 C CA . GLN A 1 81 ? -5.037 8.931 4.732 1.00 93.50 81 GLN A CA 1
ATOM 598 C C . GLN A 1 81 ? -6.516 8.985 5.117 1.00 93.50 81 GLN A C 1
ATOM 600 O O . GLN A 1 81 ? -7.366 9.272 4.272 1.00 93.50 81 GLN A O 1
ATOM 605 N N . GLY A 1 82 ? -6.803 8.760 6.398 1.00 91.81 82 GLY A N 1
ATOM 606 C CA . GLY A 1 82 ? -8.159 8.714 6.939 1.00 91.81 82 GLY A CA 1
ATOM 607 C C . GLY A 1 82 ? -8.631 7.289 7.249 1.00 91.81 82 GLY A C 1
ATOM 608 O O . GLY A 1 82 ? -7.938 6.323 6.922 1.00 91.81 82 GLY A O 1
ATOM 609 N N . PRO A 1 83 ? -9.797 7.160 7.904 1.00 92.94 83 PRO A N 1
ATOM 610 C CA . PRO A 1 83 ? -10.325 5.873 8.328 1.00 92.94 83 PRO A CA 1
ATOM 611 C C . PRO A 1 83 ? -10.763 5.036 7.123 1.00 92.94 83 PRO A C 1
ATOM 613 O O . PRO A 1 83 ? -11.484 5.516 6.244 1.00 92.94 83 PRO A O 1
ATOM 616 N N . ILE A 1 84 ? -10.335 3.778 7.102 1.00 93.00 84 ILE A N 1
ATOM 617 C CA . ILE A 1 84 ? -10.739 2.765 6.132 1.00 93.00 84 ILE A CA 1
ATOM 618 C C . ILE A 1 84 ? -11.048 1.458 6.851 1.00 93.00 84 ILE A C 1
ATOM 620 O O . ILE A 1 84 ? -10.398 1.112 7.836 1.00 93.00 84 ILE A O 1
ATOM 624 N N . THR A 1 85 ? -11.971 0.689 6.286 1.00 92.62 85 THR A N 1
ATOM 625 C CA . THR A 1 85 ? -12.247 -0.677 6.724 1.00 92.62 85 THR A CA 1
ATOM 626 C C . THR A 1 85 ? -11.684 -1.653 5.699 1.00 92.62 85 THR A C 1
ATOM 628 O O . THR A 1 85 ? -11.998 -1.560 4.508 1.00 92.62 85 THR A O 1
ATOM 631 N N . VAL A 1 86 ? -10.874 -2.610 6.150 1.00 92.06 86 VAL A 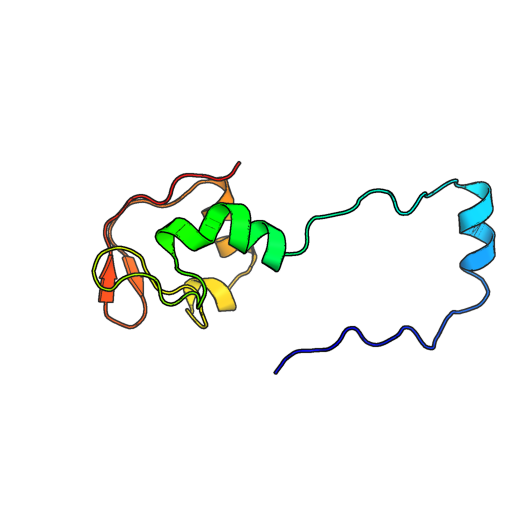N 1
ATOM 632 C CA . VAL A 1 86 ? -10.389 -3.718 5.315 1.00 92.06 86 VAL A CA 1
ATOM 633 C C . VAL A 1 86 ? -10.698 -5.017 6.038 1.00 92.06 86 VAL A C 1
ATOM 635 O O . VAL A 1 86 ? -10.220 -5.238 7.146 1.00 92.06 86 VAL A O 1
ATOM 638 N N . ARG A 1 87 ? -11.525 -5.878 5.430 1.00 89.06 87 ARG A N 1
ATOM 639 C CA . ARG A 1 87 ? -11.962 -7.158 6.033 1.00 89.06 87 ARG A CA 1
ATOM 640 C C . ARG A 1 87 ? -12.581 -7.037 7.439 1.00 89.06 87 ARG A C 1
ATOM 642 O O . ARG A 1 87 ? -12.475 -7.958 8.242 1.00 89.06 87 ARG A O 1
ATOM 649 N N . GLY A 1 88 ? -13.259 -5.925 7.716 1.00 88.62 88 GLY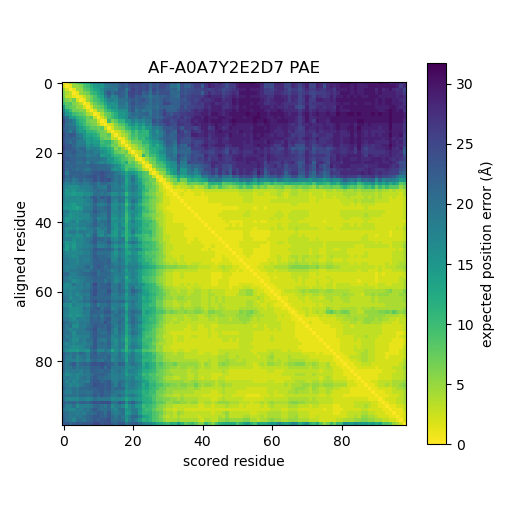 A N 1
ATOM 650 C CA . GLY A 1 88 ? -13.929 -5.677 8.999 1.00 88.62 88 GLY A CA 1
ATOM 651 C C . GLY A 1 88 ? -13.040 -5.072 10.089 1.00 88.62 88 GLY A C 1
ATOM 652 O O . GLY A 1 88 ? -13.545 -4.807 11.173 1.00 88.62 88 GLY A O 1
ATOM 653 N N . GLU A 1 89 ? -11.762 -4.818 9.799 1.00 90.69 89 GLU A N 1
ATOM 654 C CA . GLU A 1 89 ? -10.839 -4.111 10.690 1.00 90.69 89 GLU A CA 1
ATOM 655 C C . GLU A 1 89 ? -10.672 -2.655 10.242 1.00 90.69 89 GLU A C 1
ATOM 657 O O . GLU A 1 89 ? -10.547 -2.373 9.045 1.00 90.69 89 GLU A O 1
ATOM 662 N N . GLU A 1 90 ? -10.660 -1.735 11.207 1.00 93.50 90 GLU A N 1
ATOM 663 C CA . GLU A 1 90 ? -10.494 -0.298 10.976 1.00 93.50 90 GLU A CA 1
ATOM 664 C C . GLU A 1 90 ? -9.011 0.092 10.981 1.00 93.50 90 GLU A C 1
ATOM 666 O O . GLU A 1 90 ? -8.255 -0.257 11.889 1.00 93.50 90 GLU A O 1
ATOM 671 N N . TYR A 1 91 ? -8.603 0.889 9.996 1.00 94.06 91 TYR A N 1
ATOM 672 C CA . TYR A 1 91 ? -7.260 1.448 9.881 1.00 94.06 91 TYR A CA 1
ATOM 673 C C . TYR A 1 91 ? -7.352 2.950 9.656 1.00 94.06 91 TYR A C 1
ATOM 675 O O . TYR A 1 91 ? -8.125 3.412 8.825 1.00 94.06 91 TYR A O 1
ATOM 683 N N . ASN A 1 92 ? -6.535 3.724 10.365 1.00 94.06 92 ASN A N 1
ATOM 684 C CA . ASN A 1 92 ? -6.485 5.179 10.210 1.00 94.06 92 ASN A CA 1
ATOM 685 C C . ASN A 1 92 ? -5.035 5.671 10.248 1.00 94.06 92 ASN A C 1
ATOM 687 O O . ASN A 1 92 ? -4.649 6.484 11.086 1.00 94.06 92 ASN A O 1
ATOM 691 N N . ASN A 1 93 ? -4.219 5.105 9.361 1.00 91.69 93 ASN A N 1
ATOM 692 C CA . ASN A 1 93 ? -2.818 5.469 9.187 1.00 91.69 93 ASN A CA 1
ATOM 693 C C . ASN A 1 93 ? -2.596 6.151 7.836 1.00 91.69 93 ASN A C 1
ATOM 695 O O . ASN A 1 93 ? -3.484 6.201 6.984 1.00 91.69 93 ASN A O 1
ATOM 699 N N . VAL A 1 94 ? -1.394 6.693 7.656 1.00 94.00 94 VAL A N 1
ATOM 700 C CA . VAL A 1 94 ? -0.986 7.354 6.416 1.00 94.00 94 VAL A CA 1
ATOM 701 C C . VAL A 1 94 ? -0.135 6.398 5.586 1.00 94.00 94 VAL A C 1
ATOM 703 O O . VAL A 1 94 ? 0.911 5.935 6.039 1.00 94.00 94 VAL A O 1
ATOM 706 N N . MET A 1 95 ? -0.566 6.131 4.356 1.00 95.38 95 MET A N 1
ATOM 707 C CA . MET A 1 95 ? 0.248 5.505 3.316 1.00 95.38 95 MET A CA 1
ATOM 708 C C . MET A 1 95 ? 0.819 6.612 2.432 1.00 95.38 95 MET A C 1
ATOM 710 O O . MET A 1 95 ? 0.067 7.337 1.783 1.00 95.38 95 MET A O 1
ATOM 714 N N . THR A 1 96 ? 2.143 6.758 2.403 1.00 94.50 96 THR A N 1
ATOM 715 C CA . THR A 1 96 ? 2.793 7.797 1.599 1.00 94.50 96 THR A CA 1
ATOM 716 C C . THR A 1 96 ? 2.694 7.502 0.095 1.00 94.50 96 THR A C 1
ATOM 718 O O . THR A 1 96 ? 2.748 6.333 -0.304 1.00 94.50 96 THR A O 1
ATOM 721 N N . PRO A 1 97 ? 2.579 8.540 -0.752 1.00 94.75 97 PRO A N 1
ATOM 722 C CA . PRO A 1 97 ? 2.622 8.389 -2.203 1.00 94.75 97 PRO A CA 1
ATOM 723 C C . PRO A 1 97 ? 3.970 7.834 -2.687 1.00 94.75 97 PRO A C 1
ATOM 725 O O . PRO A 1 97 ? 5.017 8.167 -2.136 1.00 94.75 97 PRO A O 1
ATOM 728 N N . HIS A 1 98 ? 3.929 7.008 -3.735 1.00 87.25 98 HIS A N 1
ATOM 729 C CA . HIS A 1 98 ? 5.092 6.427 -4.422 1.00 87.25 98 HIS A CA 1
ATOM 730 C C . HIS A 1 98 ? 5.273 6.999 -5.845 1.00 87.25 98 HIS A C 1
ATOM 732 O O . HIS A 1 98 ? 5.706 6.280 -6.747 1.00 87.25 98 HIS A O 1
ATOM 738 N N . ALA A 1 99 ? 4.883 8.262 -6.052 1.00 67.12 99 ALA A N 1
ATOM 739 C CA . ALA A 1 99 ? 5.034 8.991 -7.315 1.00 67.12 99 ALA A CA 1
ATOM 740 C C . ALA A 1 99 ? 6.400 9.681 -7.441 1.00 67.12 99 ALA A C 1
ATOM 742 O O . ALA A 1 99 ? 6.931 10.141 -6.404 1.00 67.12 99 ALA A O 1
#

pLDDT: mean 80.48, std 18.91, range [39.28, 97.12]

Mean predicted aligned error: 11.6 Å

Foldseek 3Di:
DDPDPPDCPPPPVVVVVVCVVPVPDPPPPDDDPLRVCVVQPCVACNNQQPGDAQEGHRPNPWCQNPPDPVSVVCCQAQWDAAWDDIPNGIYGDTGHHPD